Protein AF-A0A942H0F9-F1 (afdb_monomer)

Radius of gyration: 14.78 Å; Cα contacts (8 Å, |Δi|>4): 75; chains: 1; bounding box: 26×39×34 Å

Mean predicted aligned error: 12.38 Å

pLDDT: mean 70.68, std 12.34, range [43.75, 85.75]

Nearest PDB structures (foldseek):
  7m5w-assembly1_A  TM=5.064E-01  e=4.872E+00  Homo sapiens
  2es9-assembly1_A  TM=3.634E-01  e=3.364E+00  Salmonella enterica subsp. enterica serovar Typhimurium str. LT2

Solvent-accessible surface area (backbone atoms only — not comparable to full-atom values): 6262 Å² total; per-residue (Å²): 140,57,65,68,56,50,52,31,49,75,69,69,43,52,74,72,55,47,52,43,43,74,75,36,62,86,72,56,58,81,77,73,54,90,48,69,66,52,43,49,49,53,50,43,53,51,41,43,61,44,34,67,84,77,52,71,48,75,68,48,52,52,49,53,44,53,50,36,52,72,74,67,50,57,77,87,48,41,67,56,51,54,48,52,46,44,50,40,48,75,70,68,58,49,71,72,56,53,47,55,56,54,63,72,74,106

Secondary structure (DSSP, 8-state):
--HHHHHHHHTT--HHHHHHHHH-TTS------SSHHHHHHHHHHHHHHHTTTSS--HHHHHHHHHHHHHHT--TTTHHHHHHHHHHHHHTT--HHHHHHHHHHT-

Foldseek 3Di:
DPVLQVVCVVLVHDSVVSVCCVVPVPPPPVCLDPDPLSLLLVLLVLLLVCCVVVDRDPVSLVVSLVSCVVNVHDSVCSVVSSVVSSVCSVVVHDSVVSSVVVVVVD

Structure (mmCIF, N/CA/C/O backbone):
data_AF-A0A942H0F9-F1
#
_entry.id   AF-A0A942H0F9-F1
#
loop_
_atom_site.group_PDB
_atom_site.id
_atom_site.type_symbol
_atom_site.label_atom_id
_atom_site.label_alt_id
_atom_site.label_comp_id
_atom_site.label_asym_id
_atom_site.label_entity_id
_atom_site.label_seq_id
_atom_site.pdbx_PDB_ins_code
_atom_site.Cartn_x
_atom_site.Cartn_y
_atom_site.Cartn_z
_atom_site.occupancy
_atom_site.B_iso_or_equiv
_atom_site.auth_seq_id
_atom_site.auth_comp_id
_atom_site.auth_asym_id
_atom_site.auth_atom_id
_atom_site.pdbx_PDB_model_num
ATOM 1 N N . MET A 1 1 ? -9.138 -23.639 -13.009 1.00 53.94 1 MET A N 1
ATOM 2 C CA . MET A 1 1 ? -7.790 -23.105 -12.721 1.00 53.94 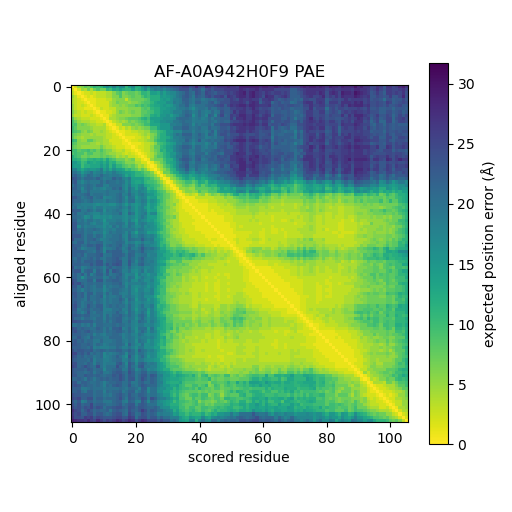1 MET A CA 1
ATOM 3 C C . MET A 1 1 ? -7.692 -21.714 -13.357 1.00 53.94 1 MET A C 1
ATOM 5 O O . MET A 1 1 ? -6.878 -21.496 -14.231 1.00 53.94 1 MET A O 1
ATOM 9 N N . GLU A 1 2 ? -8.600 -20.797 -13.001 1.00 57.31 2 GLU A N 1
ATOM 10 C CA . GLU A 1 2 ? -8.849 -19.565 -13.790 1.00 57.31 2 GLU A CA 1
ATOM 11 C C . GLU A 1 2 ? -8.645 -18.284 -12.966 1.00 57.31 2 GLU A C 1
ATOM 13 O O . GLU A 1 2 ? -8.330 -17.228 -13.505 1.00 57.31 2 GLU A O 1
ATOM 18 N N . LEU A 1 3 ? -8.747 -18.391 -11.636 1.00 64.31 3 LEU A N 1
ATOM 19 C CA . LEU A 1 3 ? -8.616 -17.259 -10.723 1.00 64.31 3 LEU A CA 1
ATOM 20 C C . LEU A 1 3 ? -7.186 -16.699 -10.702 1.00 64.31 3 LEU A C 1
ATOM 22 O O . LEU A 1 3 ? -7.012 -15.494 -10.809 1.00 64.31 3 LEU A O 1
ATOM 26 N N . LEU A 1 4 ? -6.167 -17.566 -10.633 1.00 61.28 4 LEU A N 1
ATOM 27 C CA . LEU A 1 4 ? -4.760 -17.142 -10.640 1.00 61.28 4 LEU A CA 1
ATOM 28 C C . LEU A 1 4 ? -4.386 -16.426 -11.943 1.00 61.28 4 LEU A C 1
ATOM 30 O O . LEU A 1 4 ? -3.678 -15.429 -11.917 1.00 61.28 4 LEU A O 1
ATOM 34 N N . TYR A 1 5 ? -4.904 -16.923 -13.069 1.00 63.94 5 TYR A N 1
ATOM 35 C CA . TYR A 1 5 ? -4.649 -16.350 -14.387 1.00 63.94 5 TYR A CA 1
ATOM 36 C C . TYR A 1 5 ? -5.305 -14.978 -14.531 1.00 63.94 5 TYR A C 1
ATOM 38 O O . TYR A 1 5 ? -4.662 -14.026 -14.955 1.00 63.94 5 TYR A O 1
ATOM 46 N N . ARG A 1 6 ? -6.563 -14.847 -14.095 1.00 60.00 6 ARG A N 1
ATOM 47 C CA . ARG A 1 6 ? -7.250 -13.552 -14.051 1.00 60.00 6 ARG A CA 1
ATOM 48 C C . ARG A 1 6 ? -6.541 -12.542 -13.159 1.00 60.00 6 ARG A C 1
ATOM 50 O O . ARG A 1 6 ? -6.347 -11.418 -13.594 1.00 60.00 6 ARG A O 1
ATOM 57 N N . ILE A 1 7 ? -6.136 -12.945 -11.954 1.00 64.06 7 ILE A N 1
ATOM 58 C CA . ILE A 1 7 ? -5.414 -12.066 -11.024 1.00 64.06 7 ILE A CA 1
ATOM 59 C C . ILE A 1 7 ? -4.068 -11.656 -11.626 1.00 64.06 7 ILE A C 1
ATOM 61 O O . ILE A 1 7 ? -3.694 -10.493 -11.532 1.00 64.06 7 ILE A O 1
ATOM 65 N N . GLY A 1 8 ? -3.360 -12.584 -12.276 1.00 64.19 8 GLY A N 1
ATOM 66 C CA . GLY A 1 8 ? -2.092 -12.282 -12.928 1.00 64.19 8 GLY A CA 1
ATOM 67 C C . GLY A 1 8 ? -2.246 -11.269 -14.060 1.00 64.19 8 GLY A C 1
ATOM 68 O O . GLY A 1 8 ? -1.533 -10.272 -14.084 1.00 64.19 8 GLY A O 1
ATOM 69 N N . VAL A 1 9 ? -3.237 -11.462 -14.932 1.00 63.28 9 VAL A N 1
ATOM 70 C CA . VAL A 1 9 ? -3.533 -10.530 -16.030 1.00 63.28 9 VAL A CA 1
ATOM 71 C C . VAL A 1 9 ? -4.032 -9.176 -15.508 1.00 63.28 9 VAL A C 1
ATOM 73 O O . VAL A 1 9 ? -3.614 -8.143 -16.022 1.00 63.28 9 VAL A O 1
ATOM 76 N N . GLU A 1 10 ? -4.874 -9.150 -14.467 1.00 61.62 10 GLU A N 1
ATOM 77 C CA . GLU A 1 10 ? -5.308 -7.902 -13.810 1.00 61.62 10 GLU A CA 1
ATOM 78 C C . GLU A 1 10 ? -4.141 -7.149 -13.162 1.00 61.62 10 GLU A C 1
ATOM 80 O O . GLU A 1 10 ? -4.149 -5.923 -13.143 1.00 61.62 10 GLU A O 1
ATOM 85 N N . LYS A 1 11 ? -3.116 -7.862 -12.682 1.00 61.16 11 LYS A N 1
ATOM 86 C CA . LYS A 1 11 ? -1.867 -7.270 -12.182 1.00 61.16 11 LYS A CA 1
ATOM 87 C C . LYS A 1 11 ? -0.834 -6.987 -13.283 1.00 61.16 11 LYS A C 1
ATOM 89 O O . LYS A 1 11 ? 0.307 -6.667 -12.969 1.00 61.16 11 LYS A O 1
ATOM 94 N N . GLY A 1 12 ? -1.218 -7.093 -14.559 1.00 52.19 12 GLY A N 1
ATOM 95 C CA . GLY A 1 12 ? -0.364 -6.761 -15.703 1.00 52.19 12 GLY A CA 1
ATOM 96 C C . GLY A 1 12 ? 0.713 -7.801 -16.023 1.00 52.19 12 GLY A C 1
ATOM 97 O O . GLY A 1 12 ? 1.623 -7.515 -16.798 1.00 52.19 12 GLY A O 1
ATOM 98 N N . LEU A 1 13 ? 0.629 -9.004 -15.450 1.00 61.47 13 LEU A N 1
ATOM 99 C CA . LEU A 1 13 ? 1.577 -10.081 -15.722 1.00 61.47 13 LEU A CA 1
ATOM 100 C C . LEU A 1 13 ? 1.289 -10.695 -17.092 1.00 61.47 13 LEU A C 1
ATOM 102 O O . LEU A 1 13 ? 0.150 -11.048 -17.416 1.00 61.47 13 LEU A O 1
ATOM 106 N N . ALA A 1 14 ? 2.346 -10.848 -17.889 1.00 61.53 14 ALA A N 1
ATOM 107 C CA . ALA A 1 14 ? 2.269 -11.560 -19.152 1.00 61.53 14 ALA A CA 1
ATOM 108 C C . ALA A 1 14 ? 1.853 -13.026 -18.909 1.00 61.53 14 ALA A C 1
ATOM 110 O O . ALA A 1 14 ? 2.214 -13.604 -17.878 1.00 61.53 14 ALA A O 1
ATOM 111 N N . PRO A 1 15 ? 1.127 -13.663 -19.842 1.00 59.50 15 PRO A N 1
ATOM 112 C CA . PRO A 1 15 ? 0.697 -15.056 -19.707 1.00 59.50 15 PRO A CA 1
ATOM 113 C C . PRO A 1 15 ? 1.851 -16.012 -19.364 1.00 59.50 15 PRO A C 1
ATOM 115 O O . PRO A 1 15 ? 1.673 -16.945 -18.581 1.00 59.50 15 PRO A O 1
ATOM 118 N N . GLU A 1 16 ? 3.051 -15.749 -19.894 1.00 58.28 16 GLU A N 1
ATOM 119 C CA . GLU A 1 16 ? 4.254 -16.542 -19.621 1.00 58.28 16 GLU A CA 1
ATOM 120 C C . GLU A 1 16 ? 4.783 -16.397 -18.183 1.00 58.28 16 GLU A C 1
ATOM 122 O O . GLU A 1 16 ? 5.346 -17.344 -17.634 1.00 58.28 16 GLU A O 1
ATOM 127 N N . GLU A 1 17 ? 4.587 -15.237 -17.553 1.00 54.78 17 GLU A N 1
ATOM 128 C CA . GLU A 1 17 ? 4.983 -14.974 -16.162 1.00 54.78 17 GLU A CA 1
ATOM 129 C C . GLU A 1 17 ? 4.056 -15.710 -15.190 1.00 54.78 17 GLU A C 1
ATOM 131 O O . GLU A 1 17 ? 4.504 -16.278 -14.195 1.00 54.78 17 GLU A O 1
ATOM 136 N N . ILE A 1 18 ? 2.763 -15.782 -15.512 1.00 63.62 18 ILE A N 1
ATOM 137 C CA . ILE A 1 18 ? 1.772 -16.532 -14.729 1.00 63.62 18 ILE A CA 1
ATOM 138 C C . ILE A 1 18 ? 2.098 -18.028 -14.759 1.00 63.62 18 ILE A C 1
ATOM 140 O O . ILE A 1 18 ? 2.046 -18.700 -13.727 1.00 63.62 18 ILE A O 1
ATOM 144 N N . ASP A 1 19 ? 2.476 -18.544 -15.928 1.00 60.50 19 ASP A N 1
ATOM 145 C CA . ASP A 1 19 ? 2.890 -19.937 -16.085 1.00 60.50 19 ASP A CA 1
ATOM 146 C C . ASP A 1 19 ? 4.143 -20.234 -15.243 1.00 60.50 19 ASP A C 1
ATOM 148 O O . ASP A 1 19 ? 4.204 -21.234 -14.527 1.00 60.50 19 ASP A O 1
ATOM 152 N N . ARG A 1 20 ? 5.107 -19.306 -15.216 1.00 56.19 20 ARG A N 1
ATOM 153 C CA . ARG A 1 20 ? 6.304 -19.408 -14.367 1.00 56.19 20 ARG A CA 1
ATOM 154 C C . ARG A 1 20 ? 5.988 -19.379 -12.874 1.00 56.19 20 ARG A C 1
ATOM 156 O O . ARG A 1 20 ? 6.550 -20.191 -12.145 1.00 56.19 20 ARG A O 1
ATOM 163 N N . VAL A 1 21 ? 5.063 -18.529 -12.426 1.00 59.16 21 VAL A N 1
ATOM 164 C CA . VAL A 1 21 ? 4.593 -18.469 -11.026 1.00 59.16 21 VAL A CA 1
ATOM 165 C C . VAL A 1 21 ? 3.970 -19.800 -10.591 1.00 59.16 21 VAL A C 1
ATOM 167 O O . VAL A 1 21 ? 4.207 -20.265 -9.476 1.00 59.16 21 VAL A O 1
ATOM 170 N N . ILE A 1 22 ? 3.194 -20.434 -11.476 1.00 60.62 22 ILE A N 1
ATOM 171 C CA . ILE A 1 22 ? 2.548 -21.729 -11.214 1.00 60.62 22 ILE A CA 1
ATOM 172 C C . ILE A 1 22 ? 3.580 -22.863 -11.172 1.00 60.62 22 ILE A C 1
ATOM 174 O O . ILE A 1 22 ? 3.470 -23.770 -10.347 1.00 60.62 22 ILE A O 1
ATOM 178 N N . VAL A 1 23 ? 4.577 -22.824 -12.059 1.00 60.44 23 VAL A N 1
ATOM 179 C CA . VAL A 1 23 ? 5.576 -23.891 -12.210 1.00 60.44 23 VAL A CA 1
ATOM 180 C C . VAL A 1 23 ? 6.710 -23.769 -11.183 1.00 60.44 23 VAL A C 1
ATOM 182 O O . VAL A 1 23 ? 7.252 -24.790 -10.752 1.00 60.44 23 VAL A O 1
ATOM 185 N N . ARG A 1 24 ? 7.074 -22.551 -10.763 1.00 49.81 24 ARG A N 1
ATOM 186 C CA . ARG A 1 24 ? 8.166 -22.267 -9.818 1.00 49.81 24 ARG A CA 1
ATOM 187 C C . ARG A 1 24 ? 7.838 -21.070 -8.910 1.00 49.81 24 ARG A C 1
ATOM 189 O O . ARG A 1 24 ? 8.332 -19.969 -9.141 1.00 49.81 24 ARG A O 1
ATOM 196 N N . PRO A 1 25 ? 7.078 -21.285 -7.822 1.00 50.44 25 PRO A N 1
ATOM 197 C CA . PRO A 1 25 ? 6.703 -20.216 -6.892 1.00 50.44 25 PRO A CA 1
ATOM 198 C C . PRO A 1 25 ? 7.899 -19.584 -6.157 1.00 50.44 25 PRO A C 1
ATOM 200 O O . PRO A 1 25 ? 7.799 -18.451 -5.703 1.00 50.44 25 PRO A O 1
ATOM 203 N N . ASP A 1 26 ? 9.031 -20.289 -6.071 1.00 47.94 26 ASP A N 1
ATOM 204 C CA . ASP A 1 26 ? 10.274 -19.816 -5.437 1.00 47.94 26 ASP A CA 1
ATOM 205 C C . ASP A 1 26 ? 11.111 -18.903 -6.363 1.00 47.94 26 ASP A C 1
ATOM 207 O O . ASP A 1 26 ? 11.937 -18.125 -5.894 1.00 47.94 26 ASP A O 1
ATOM 211 N N . GLU A 1 27 ? 10.875 -18.956 -7.685 1.00 43.75 27 GLU A N 1
ATOM 212 C CA . GLU A 1 27 ? 11.506 -18.065 -8.678 1.00 43.75 27 GLU A CA 1
ATOM 213 C C . GLU A 1 27 ? 10.709 -16.786 -8.935 1.00 43.75 27 GLU A C 1
ATOM 215 O O . GLU A 1 27 ? 11.179 -15.917 -9.671 1.00 43.75 27 GLU A O 1
ATOM 220 N N . VAL A 1 28 ? 9.542 -16.621 -8.303 1.00 48.69 28 VAL A N 1
ATOM 221 C CA . VAL A 1 28 ? 8.838 -15.335 -8.265 1.00 48.69 28 VAL A CA 1
ATOM 222 C C . VAL A 1 28 ? 9.585 -14.438 -7.285 1.00 48.69 28 VAL A C 1
ATOM 224 O O . VAL A 1 28 ? 9.107 -14.082 -6.209 1.00 48.69 28 VAL A O 1
ATOM 227 N N . GLY A 1 29 ? 10.825 -14.105 -7.644 1.00 43.81 29 GLY A N 1
ATOM 228 C CA . GLY A 1 29 ? 11.525 -12.984 -7.065 1.00 43.81 29 GLY A CA 1
ATOM 229 C C . GLY A 1 29 ? 10.572 -11.813 -7.177 1.00 43.81 29 GLY A C 1
ATOM 230 O O . GLY A 1 29 ? 10.088 -11.540 -8.270 1.00 43.81 29 GLY A O 1
ATOM 231 N N . VAL A 1 30 ? 10.243 -11.207 -6.035 1.00 46.38 30 VAL A N 1
ATOM 232 C CA . VAL A 1 30 ? 9.476 -9.964 -5.924 1.00 46.38 30 VAL A CA 1
ATOM 233 C C . VAL A 1 30 ? 9.866 -9.080 -7.104 1.00 46.38 30 VAL A C 1
ATOM 235 O O . VAL A 1 30 ? 10.967 -8.523 -7.108 1.00 46.38 30 VAL A O 1
ATOM 238 N N . HIS A 1 31 ? 9.028 -9.060 -8.144 1.00 51.16 31 HIS A N 1
ATOM 239 C CA . HIS A 1 31 ? 9.329 -8.348 -9.374 1.00 51.16 31 HIS A CA 1
ATOM 240 C C . HIS A 1 31 ? 9.280 -6.884 -8.983 1.00 51.16 31 HIS A C 1
ATOM 242 O O . HIS A 1 31 ? 8.208 -6.334 -8.752 1.00 51.16 31 HIS A O 1
ATOM 248 N N . VAL A 1 32 ? 10.454 -6.287 -8.788 1.00 53.38 32 VAL A N 1
ATOM 249 C CA . VAL A 1 32 ? 10.587 -4.859 -8.530 1.00 53.38 32 VAL A CA 1
ATOM 250 C C . VAL A 1 32 ? 10.146 -4.191 -9.828 1.00 53.38 32 VAL A C 1
ATOM 252 O O . VAL A 1 32 ? 10.844 -4.357 -10.829 1.00 53.38 32 VAL A O 1
ATOM 255 N N . PRO A 1 33 ? 8.996 -3.497 -9.861 1.00 58.91 33 PRO A N 1
ATOM 256 C CA . PRO A 1 33 ? 8.498 -2.944 -11.107 1.00 58.91 33 PRO A CA 1
ATOM 257 C C . PRO A 1 33 ? 9.505 -1.949 -11.681 1.00 58.91 33 PRO A C 1
ATOM 259 O O . PRO A 1 33 ? 10.117 -1.189 -10.929 1.00 58.91 33 PRO A O 1
ATOM 262 N N . GLU A 1 34 ? 9.707 -1.954 -12.997 1.00 56.72 34 GLU A N 1
ATOM 263 C CA . GLU A 1 34 ? 10.673 -1.052 -13.639 1.00 56.72 34 GLU A CA 1
ATOM 264 C C . GLU A 1 34 ? 10.164 0.399 -13.648 1.00 56.72 34 GLU A C 1
ATOM 266 O O . GLU A 1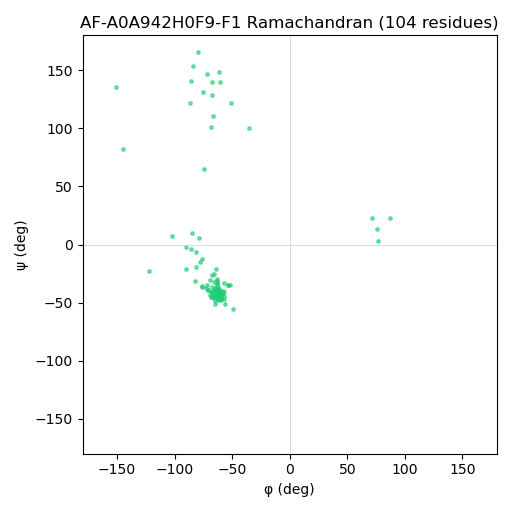 34 ? 10.938 1.337 -13.436 1.00 56.72 34 GLU A O 1
ATOM 271 N N . SER A 1 35 ? 8.849 0.586 -13.800 1.00 66.69 35 SER A N 1
ATOM 272 C CA . SER A 1 35 ? 8.195 1.896 -13.851 1.00 66.69 35 SER A CA 1
ATOM 273 C C . SER A 1 35 ? 7.863 2.438 -12.461 1.00 66.69 35 SER A C 1
ATOM 275 O O . SER A 1 35 ? 7.370 1.721 -11.589 1.00 66.69 35 SER A O 1
ATOM 277 N N . VAL A 1 36 ? 8.049 3.747 -12.270 1.00 70.12 36 VAL A N 1
ATOM 278 C CA . VAL A 1 36 ? 7.686 4.443 -11.021 1.00 70.12 36 VAL A CA 1
ATOM 279 C C . VAL A 1 36 ? 6.201 4.260 -10.693 1.00 70.12 36 VAL A C 1
ATOM 281 O O . VAL A 1 36 ? 5.870 3.985 -9.542 1.00 70.12 36 VAL A O 1
ATOM 284 N N . SER A 1 37 ? 5.321 4.322 -11.697 1.00 68.81 37 SER A N 1
ATOM 285 C CA . SER A 1 37 ? 3.875 4.146 -11.521 1.00 68.81 37 SER A CA 1
ATOM 286 C C . SER A 1 37 ? 3.511 2.773 -10.944 1.00 68.81 37 SER A C 1
ATOM 288 O O . SER A 1 37 ? 2.663 2.690 -10.060 1.00 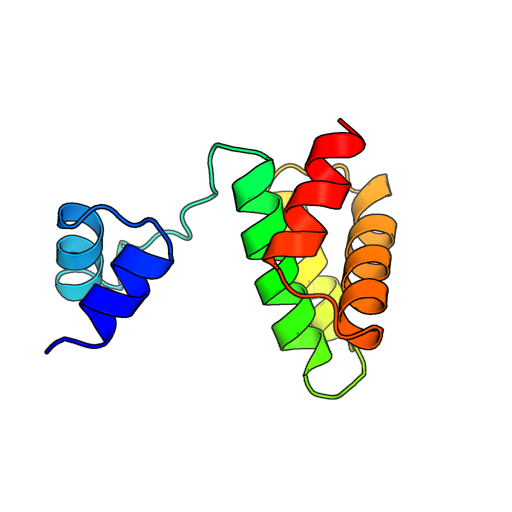68.81 37 SER A O 1
ATOM 290 N N . ASP A 1 38 ? 4.183 1.704 -11.376 1.00 72.06 38 ASP A N 1
ATOM 291 C CA . ASP A 1 38 ? 3.928 0.349 -10.872 1.00 72.06 38 ASP A CA 1
ATOM 292 C C . ASP A 1 38 ? 4.530 0.134 -9.475 1.00 72.06 38 ASP A C 1
ATOM 294 O O . ASP A 1 38 ? 3.915 -0.513 -8.628 1.00 72.06 38 ASP A O 1
ATOM 298 N N . LYS A 1 39 ? 5.697 0.731 -9.179 1.00 75.44 39 LYS A N 1
ATOM 299 C CA . LYS A 1 39 ? 6.264 0.737 -7.814 1.00 75.44 39 LYS A CA 1
ATOM 300 C C . LYS A 1 39 ? 5.313 1.406 -6.825 1.00 75.44 39 LYS A C 1
ATOM 302 O O . LYS A 1 39 ? 5.142 0.924 -5.709 1.00 75.44 39 LYS A O 1
ATOM 307 N N . VAL A 1 40 ? 4.704 2.513 -7.243 1.00 75.56 40 VAL A N 1
ATOM 308 C CA . VAL A 1 40 ? 3.716 3.273 -6.471 1.00 75.56 40 VAL A CA 1
ATOM 309 C C . VAL A 1 40 ? 2.450 2.454 -6.251 1.00 75.56 40 VAL A C 1
ATOM 311 O O . VAL A 1 40 ? 1.979 2.383 -5.123 1.00 75.56 40 VAL A O 1
ATOM 314 N N . GLU A 1 41 ? 1.928 1.802 -7.289 1.00 75.69 41 GLU A N 1
ATOM 315 C CA . GLU A 1 41 ? 0.738 0.949 -7.192 1.00 75.69 41 GLU A CA 1
ATOM 316 C C . GLU A 1 41 ? 0.974 -0.236 -6.242 1.00 75.69 41 GLU A C 1
ATOM 318 O O . GLU A 1 41 ? 0.167 -0.495 -5.349 1.00 75.69 41 GLU A O 1
ATOM 323 N N . TYR A 1 42 ? 2.132 -0.890 -6.358 1.00 77.44 42 TYR A N 1
ATOM 324 C CA . TYR A 1 42 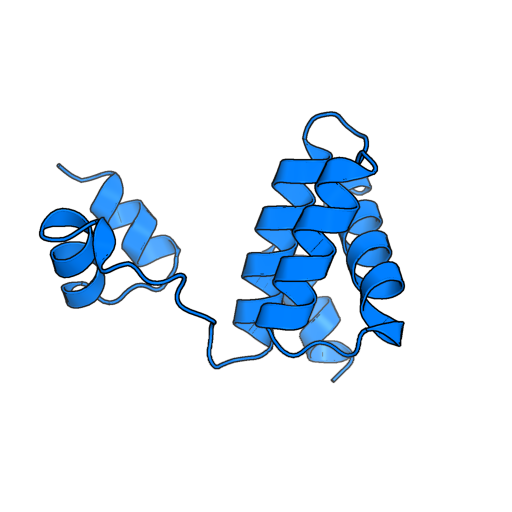? 2.517 -2.000 -5.489 1.00 77.44 42 TYR A CA 1
ATOM 325 C C . TYR A 1 42 ? 2.708 -1.559 -4.034 1.00 77.44 42 TYR A C 1
ATOM 327 O O . TYR A 1 42 ? 2.228 -2.211 -3.106 1.00 77.44 42 TYR A O 1
ATOM 335 N N . LEU A 1 43 ? 3.391 -0.432 -3.819 1.00 81.12 43 LEU A N 1
ATOM 336 C CA . LEU A 1 43 ? 3.572 0.143 -2.491 1.00 81.12 43 LEU A CA 1
ATOM 337 C C . LEU A 1 43 ? 2.234 0.583 -1.887 1.00 81.12 43 LEU A C 1
ATOM 339 O O . LEU A 1 43 ? 2.013 0.380 -0.698 1.00 81.12 43 LEU A O 1
ATOM 343 N N . TYR A 1 44 ? 1.324 1.119 -2.697 1.00 80.62 44 TYR A N 1
ATOM 344 C CA . TYR A 1 44 ? -0.018 1.474 -2.258 1.00 80.62 44 TYR A CA 1
ATOM 345 C C . TYR A 1 44 ? -0.826 0.246 -1.827 1.00 80.62 44 TYR A C 1
ATOM 347 O O . TYR A 1 44 ? -1.443 0.279 -0.766 1.00 80.62 44 TYR A O 1
ATOM 355 N N . ASP A 1 45 ? -0.774 -0.856 -2.582 1.00 79.31 45 ASP A N 1
ATOM 356 C CA . ASP A 1 45 ? -1.384 -2.133 -2.184 1.00 79.31 45 ASP A CA 1
ATOM 357 C C . ASP A 1 45 ? -0.799 -2.640 -0.850 1.00 79.31 45 ASP A C 1
ATOM 359 O O . ASP A 1 45 ? -1.547 -3.053 0.0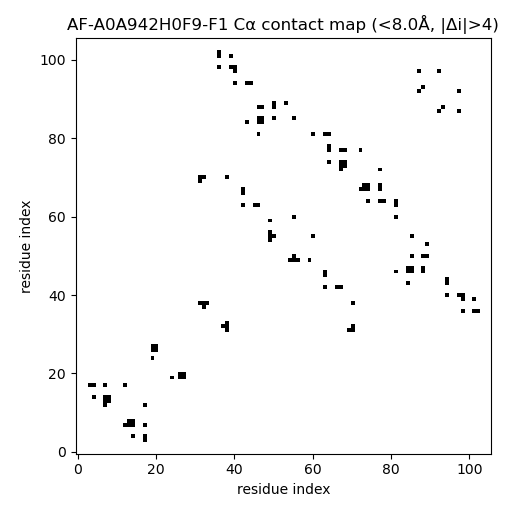37 1.00 79.31 45 ASP A O 1
ATOM 363 N N . LEU A 1 46 ? 0.525 -2.551 -0.660 1.00 80.38 46 LEU A N 1
ATOM 364 C CA . LEU A 1 46 ? 1.183 -2.909 0.604 1.00 80.38 46 LEU A CA 1
ATOM 365 C C . LEU A 1 46 ? 0.713 -2.029 1.769 1.00 80.38 46 LEU A C 1
ATOM 367 O O . LEU A 1 46 ? 0.368 -2.547 2.830 1.00 80.38 46 LEU A O 1
ATOM 371 N N . VAL A 1 47 ? 0.676 -0.708 1.577 1.00 84.69 47 VAL A N 1
ATOM 372 C CA . VAL A 1 47 ? 0.205 0.242 2.595 1.00 84.69 47 VAL A CA 1
ATOM 373 C C . VAL A 1 47 ? -1.267 0.004 2.907 1.00 84.69 47 VAL A C 1
ATOM 375 O O . VAL A 1 47 ? -1.658 0.054 4.067 1.00 84.69 47 VAL A O 1
ATOM 378 N N . ARG A 1 48 ? -2.083 -0.310 1.902 1.00 80.12 48 ARG A N 1
ATOM 379 C CA . ARG A 1 48 ? -3.500 -0.630 2.068 1.00 80.12 48 ARG A CA 1
ATOM 380 C C . ARG A 1 48 ? -3.710 -1.924 2.848 1.00 80.12 48 ARG A C 1
ATOM 382 O O . ARG A 1 48 ? -4.615 -1.975 3.675 1.00 80.12 48 ARG A O 1
ATOM 389 N N . MET A 1 49 ? -2.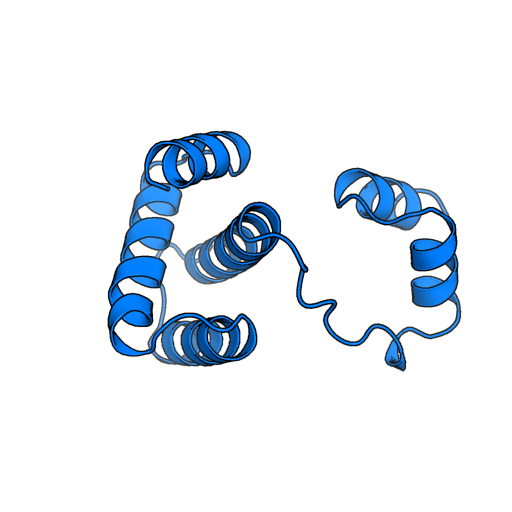881 -2.943 2.615 1.00 78.81 49 MET A N 1
ATOM 390 C CA . MET A 1 49 ? -2.886 -4.172 3.416 1.00 78.81 49 MET A CA 1
ATOM 391 C C . MET A 1 49 ? -2.485 -3.888 4.865 1.00 78.81 49 MET A C 1
ATOM 393 O O . MET A 1 49 ? -3.179 -4.340 5.767 1.00 78.81 49 MET A O 1
ATOM 397 N N . ALA A 1 50 ? -1.443 -3.082 5.083 1.00 81.81 50 ALA A N 1
ATOM 398 C CA . ALA A 1 50 ? -1.026 -2.662 6.422 1.00 81.81 50 ALA A CA 1
ATOM 399 C C . ALA A 1 50 ? -2.044 -1.735 7.116 1.00 81.81 50 ALA A C 1
ATOM 401 O O . ALA A 1 50 ? -2.128 -1.651 8.334 1.00 81.81 50 ALA A O 1
ATOM 402 N N . TRP A 1 51 ? -2.837 -0.999 6.340 1.00 82.38 51 TRP A N 1
ATOM 403 C CA . TRP A 1 51 ? -3.897 -0.139 6.856 1.00 82.38 51 TRP A CA 1
ATOM 404 C C . TRP A 1 51 ? -5.216 -0.898 7.069 1.00 82.38 51 TRP A C 1
ATOM 406 O O . TRP A 1 51 ? -6.160 -0.312 7.585 1.00 82.38 51 TRP A O 1
ATOM 416 N N . ALA A 1 52 ? -5.324 -2.182 6.711 1.00 77.38 52 ALA A N 1
ATOM 417 C CA . ALA A 1 52 ? -6.585 -2.929 6.779 1.00 77.38 52 ALA A CA 1
ATOM 418 C C . ALA A 1 52 ? -7.210 -2.943 8.190 1.00 77.38 52 ALA A C 1
ATOM 420 O O . ALA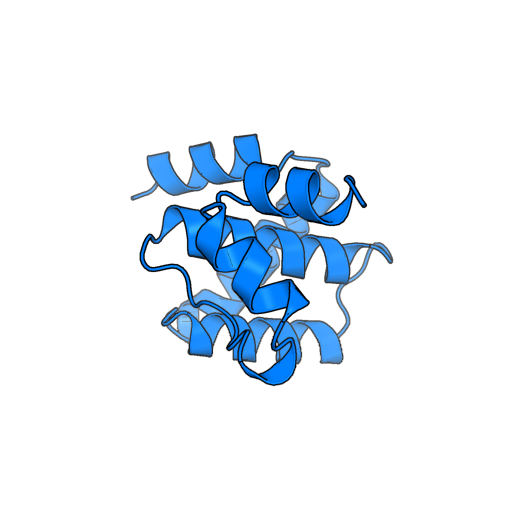 A 1 52 ? -8.431 -2.865 8.323 1.00 77.38 52 ALA A O 1
ATOM 421 N N . ASP A 1 53 ? -6.379 -2.949 9.235 1.00 76.00 53 ASP A N 1
ATOM 422 C CA . ASP A 1 53 ? -6.788 -2.848 10.642 1.00 76.00 53 ASP A CA 1
ATOM 423 C C . ASP A 1 53 ? -7.118 -1.404 11.094 1.00 76.00 53 ASP A C 1
ATOM 425 O O . ASP A 1 53 ? -7.380 -1.130 12.268 1.00 76.00 53 ASP A O 1
ATOM 429 N N . GLY A 1 54 ? -7.109 -0.446 10.164 1.00 77.56 54 GLY A N 1
ATOM 430 C CA . GLY A 1 54 ? -7.360 0.980 10.379 1.00 77.56 54 GLY A CA 1
ATOM 431 C C . GLY A 1 54 ? -6.188 1.738 11.009 1.00 77.56 54 GLY A C 1
ATOM 432 O O . GLY A 1 54 ? -6.320 2.928 11.315 1.00 77.56 54 GLY A O 1
ATOM 433 N N . ARG A 1 55 ? -5.052 1.069 11.245 1.00 81.56 55 ARG A N 1
ATOM 434 C CA . ARG A 1 55 ? -3.821 1.641 11.806 1.00 81.56 55 ARG A CA 1
ATOM 435 C C . ARG A 1 55 ? -2.611 0.871 11.299 1.00 81.56 55 ARG A C 1
ATOM 437 O O . ARG A 1 55 ? -2.612 -0.345 11.375 1.00 81.56 55 ARG A O 1
ATOM 444 N N . ILE A 1 56 ? -1.569 1.595 10.906 1.00 84.50 56 ILE A N 1
ATOM 445 C CA . ILE A 1 56 ? -0.263 1.011 10.594 1.00 84.50 56 ILE A CA 1
ATOM 446 C C . ILE A 1 56 ? 0.533 0.923 11.894 1.00 84.50 56 ILE A C 1
ATOM 448 O O . ILE A 1 56 ? 0.743 1.925 12.584 1.00 84.50 56 ILE A O 1
ATOM 452 N N . THR A 1 57 ? 0.942 -0.285 12.256 1.00 84.44 57 THR A N 1
ATOM 453 C CA . THR A 1 57 ? 1.805 -0.533 13.410 1.00 84.44 57 THR A CA 1
ATOM 454 C C . THR A 1 57 ? 3.268 -0.240 13.081 1.00 84.44 57 THR A C 1
ATOM 456 O O . THR A 1 57 ? 3.677 -0.136 11.927 1.00 84.44 57 THR A O 1
ATOM 459 N N . LYS A 1 58 ? 4.105 -0.139 14.117 1.00 84.69 58 LYS A N 1
ATOM 460 C CA . LYS A 1 58 ? 5.543 0.112 13.947 1.00 84.69 58 LYS A CA 1
ATOM 461 C C . LYS A 1 58 ? 6.258 -1.016 13.188 1.00 84.69 58 LYS A C 1
ATOM 463 O O . LYS A 1 58 ? 7.252 -0.767 12.513 1.00 84.69 58 LYS A O 1
ATOM 468 N N . GLU A 1 59 ? 5.766 -2.250 13.305 1.00 83.19 59 GLU A N 1
ATOM 469 C CA . GLU A 1 59 ? 6.299 -3.403 12.572 1.00 83.19 59 GLU A CA 1
ATOM 470 C C . GLU A 1 59 ? 5.986 -3.300 11.075 1.00 83.19 59 GLU A C 1
ATOM 472 O O . GLU A 1 59 ? 6.876 -3.496 10.249 1.00 83.19 59 GLU A O 1
ATOM 477 N N . GLU A 1 60 ? 4.761 -2.909 10.725 1.00 84.94 60 GLU A N 1
ATOM 478 C CA . GLU A 1 60 ? 4.345 -2.694 9.337 1.00 84.94 60 GLU A CA 1
ATOM 479 C C . GLU A 1 60 ? 5.033 -1.486 8.710 1.00 84.94 60 GLU A C 1
ATOM 481 O O . GLU A 1 60 ? 5.493 -1.570 7.577 1.00 84.94 60 GLU A O 1
ATOM 486 N N . GLU A 1 61 ? 5.184 -0.384 9.448 1.00 85.75 61 GLU A N 1
ATOM 487 C CA . GLU A 1 61 ? 5.944 0.781 8.987 1.00 85.75 61 GLU A CA 1
ATOM 488 C C . GLU A 1 61 ? 7.397 0.402 8.661 1.00 85.75 61 GLU A C 1
ATOM 490 O O . GLU A 1 61 ? 7.934 0.799 7.624 1.00 85.75 61 GLU A O 1
ATOM 495 N N . ASN A 1 62 ? 8.025 -0.429 9.499 1.00 83.88 62 ASN A N 1
ATOM 496 C CA . ASN A 1 62 ? 9.378 -0.925 9.259 1.00 83.88 62 ASN A CA 1
ATOM 497 C C . ASN A 1 62 ? 9.441 -1.876 8.049 1.00 83.88 62 ASN A C 1
ATOM 499 O O . ASN A 1 62 ? 10.405 -1.850 7.282 1.00 83.88 62 ASN A O 1
ATOM 503 N N . LEU A 1 63 ? 8.409 -2.698 7.847 1.00 82.81 63 LEU A N 1
ATOM 504 C CA . LEU A 1 63 ? 8.284 -3.572 6.681 1.00 82.81 63 LEU A CA 1
ATOM 505 C C . LEU A 1 63 ? 8.147 -2.748 5.389 1.00 82.81 63 LEU A C 1
ATOM 507 O O . LEU A 1 63 ? 8.923 -2.930 4.452 1.00 82.81 63 LEU A O 1
ATOM 511 N N . LEU A 1 64 ? 7.219 -1.788 5.368 1.00 85.19 64 LEU A N 1
ATOM 512 C CA . LEU A 1 64 ? 6.997 -0.848 4.266 1.00 85.19 64 LEU A CA 1
ATOM 513 C C . LEU A 1 64 ? 8.259 -0.043 3.952 1.00 85.19 64 LEU A C 1
ATOM 515 O O . LEU A 1 64 ? 8.601 0.135 2.787 1.00 85.19 64 LEU A O 1
ATOM 519 N N . THR A 1 65 ? 8.996 0.373 4.982 1.00 84.50 65 THR A N 1
ATOM 520 C CA . THR A 1 65 ? 10.282 1.060 4.832 1.00 84.50 65 THR A CA 1
ATOM 521 C C . THR A 1 65 ? 11.294 0.199 4.082 1.00 84.50 65 THR A C 1
ATOM 523 O O . THR A 1 65 ? 11.902 0.670 3.122 1.00 84.50 65 THR A O 1
ATOM 526 N N . GLN A 1 66 ? 11.430 -1.082 4.436 1.00 81.75 66 GLN A N 1
ATOM 527 C CA . GLN A 1 66 ? 12.315 -1.997 3.708 1.00 81.75 66 GLN A CA 1
ATOM 528 C C . GLN A 1 66 ? 11.895 -2.177 2.244 1.00 81.75 66 GLN A C 1
ATOM 530 O O . GLN A 1 66 ? 12.757 -2.217 1.363 1.00 81.75 66 GLN A O 1
ATOM 535 N N . PHE A 1 67 ? 10.590 -2.228 1.962 1.00 79.81 67 PHE A N 1
ATOM 536 C CA . PHE A 1 67 ? 10.085 -2.264 0.589 1.00 79.81 67 PHE A CA 1
ATOM 537 C C . PHE A 1 67 ? 10.403 -0.976 -0.175 1.00 79.81 67 PHE A C 1
ATOM 539 O O . PHE A 1 67 ? 10.913 -1.049 -1.290 1.00 79.81 67 PHE A O 1
ATOM 546 N N . CYS A 1 68 ? 10.191 0.198 0.421 1.00 82.06 68 CYS A N 1
ATOM 547 C CA . CYS A 1 68 ? 10.550 1.480 -0.187 1.00 82.06 68 CYS A CA 1
ATOM 548 C C . CYS A 1 68 ? 12.046 1.556 -0.534 1.00 82.06 68 CYS A C 1
ATOM 550 O O . CYS A 1 68 ? 12.394 1.941 -1.652 1.00 82.06 68 CYS A O 1
ATOM 552 N N . ILE A 1 69 ? 12.925 1.117 0.375 1.00 81.00 69 ILE A N 1
ATOM 553 C CA . ILE A 1 69 ? 14.373 1.023 0.122 1.00 81.00 69 ILE A CA 1
ATOM 554 C C . ILE A 1 69 ? 14.643 0.069 -1.050 1.00 81.00 69 ILE A C 1
ATOM 556 O O . ILE A 1 69 ? 15.417 0.389 -1.952 1.00 81.00 69 ILE A O 1
ATOM 560 N N . ARG A 1 70 ? 13.962 -1.085 -1.092 1.00 77.50 70 ARG A N 1
ATOM 561 C CA . ARG A 1 70 ? 14.093 -2.076 -2.172 1.00 77.50 70 ARG A CA 1
ATOM 562 C C . ARG A 1 70 ? 13.640 -1.542 -3.535 1.00 77.50 70 ARG A C 1
ATOM 564 O O . ARG A 1 70 ? 14.233 -1.904 -4.547 1.00 77.50 70 ARG A O 1
ATOM 571 N N . PHE A 1 71 ? 12.628 -0.677 -3.563 1.00 71.94 71 PHE A N 1
ATOM 572 C CA . PHE A 1 71 ? 12.141 0.000 -4.769 1.00 71.94 71 PHE A CA 1
ATOM 573 C C . PHE A 1 71 ? 13.043 1.157 -5.229 1.00 71.94 71 PHE A C 1
ATOM 575 O O . PHE A 1 71 ? 12.896 1.626 -6.365 1.00 71.94 71 PHE A O 1
ATOM 582 N N . GLY A 1 72 ? 13.988 1.587 -4.388 1.00 75.50 72 GLY A N 1
ATOM 583 C CA . GLY A 1 72 ? 14.907 2.690 -4.663 1.00 75.50 72 GLY A CA 1
ATOM 584 C C . GLY A 1 72 ? 14.359 4.066 -4.279 1.00 75.50 72 GLY A C 1
ATOM 585 O O . GLY A 1 72 ? 14.803 5.065 -4.841 1.00 75.50 72 GLY A O 1
ATOM 586 N N . PHE A 1 73 ? 13.390 4.140 -3.359 1.00 78.75 73 PHE A N 1
ATOM 587 C CA . PHE A 1 73 ? 12.975 5.417 -2.779 1.00 78.75 73 PHE A CA 1
ATOM 588 C C . PHE A 1 73 ? 14.054 5.951 -1.832 1.00 78.75 73 PHE A C 1
ATOM 590 O O . PHE A 1 73 ? 14.731 5.194 -1.138 1.00 78.75 73 PHE A O 1
ATOM 597 N N . LEU A 1 74 ? 14.182 7.276 -1.786 1.00 80.19 74 LEU A N 1
ATOM 598 C CA . LEU A 1 74 ? 15.070 7.960 -0.851 1.00 80.19 74 LEU A CA 1
ATOM 599 C C . LEU A 1 74 ? 14.556 7.787 0.579 1.00 80.19 74 LEU A C 1
ATOM 601 O O . LEU A 1 74 ? 13.396 8.099 0.843 1.00 80.19 74 LEU A O 1
ATOM 605 N N . GLU A 1 75 ? 15.426 7.352 1.494 1.00 80.88 75 GLU A N 1
ATOM 606 C CA . GLU A 1 75 ? 15.095 7.096 2.905 1.00 80.88 75 GLU A CA 1
ATOM 607 C C . GLU A 1 75 ? 14.425 8.288 3.600 1.00 80.88 75 GLU A C 1
ATOM 609 O O . GLU A 1 75 ? 13.502 8.105 4.390 1.00 80.88 75 GLU A O 1
ATOM 614 N N . GLU A 1 76 ? 14.817 9.512 3.241 1.00 84.44 76 GLU A N 1
ATOM 615 C CA . GLU A 1 76 ? 14.205 10.749 3.743 1.00 84.44 76 GLU A CA 1
ATOM 616 C C . GLU A 1 76 ? 12.724 10.899 3.354 1.00 84.44 76 GLU A C 1
ATOM 618 O O . GLU A 1 76 ? 11.930 11.445 4.120 1.00 84.44 76 GLU A O 1
ATOM 623 N N . ASN A 1 77 ? 12.338 10.370 2.190 1.00 81.25 77 ASN A N 1
ATOM 624 C CA . ASN A 1 77 ? 10.986 10.473 1.649 1.00 81.25 77 ASN A CA 1
ATOM 625 C C . ASN A 1 77 ? 10.097 9.309 2.088 1.00 81.25 77 ASN A C 1
ATOM 627 O O . ASN A 1 77 ? 8.878 9.455 2.086 1.00 81.25 77 ASN A O 1
ATOM 631 N N . ILE A 1 78 ? 10.672 8.175 2.501 1.00 85.75 78 ILE A N 1
ATOM 632 C CA . ILE A 1 78 ? 9.933 6.975 2.924 1.00 85.75 78 ILE A CA 1
ATOM 633 C C . ILE A 1 78 ? 8.824 7.277 3.942 1.00 85.75 78 ILE A C 1
ATOM 635 O O . ILE A 1 78 ? 7.675 6.928 3.663 1.00 85.75 78 ILE A O 1
ATOM 639 N N . PRO A 1 79 ? 9.095 7.926 5.092 1.00 84.88 79 PRO A N 1
ATOM 640 C CA . PRO A 1 79 ? 8.048 8.193 6.075 1.00 84.88 79 PRO A CA 1
ATOM 641 C C . PRO A 1 79 ? 6.951 9.116 5.524 1.00 84.88 79 PRO A C 1
ATOM 643 O O . PRO A 1 79 ? 5.778 8.940 5.852 1.00 84.88 79 PRO A O 1
ATOM 646 N N . GLY A 1 80 ? 7.303 10.065 4.649 1.00 85.31 80 GLY A N 1
ATOM 647 C CA . GLY A 1 80 ? 6.333 10.924 3.966 1.00 85.31 80 GLY A CA 1
ATOM 648 C C . GLY A 1 80 ? 5.449 10.146 2.991 1.00 85.31 80 GLY A C 1
ATOM 649 O O . GLY A 1 80 ? 4.235 10.325 2.983 1.00 85.31 80 GLY A O 1
ATOM 650 N N . VAL A 1 81 ? 6.049 9.235 2.224 1.00 84.06 81 VAL A N 1
ATOM 651 C CA . VAL A 1 81 ? 5.371 8.373 1.250 1.00 84.06 81 VAL A CA 1
ATOM 652 C C . VAL A 1 81 ? 4.408 7.406 1.946 1.00 84.06 81 VAL A C 1
ATOM 654 O O . VAL A 1 81 ? 3.240 7.329 1.570 1.00 84.06 81 VAL A O 1
ATOM 657 N N . ILE A 1 82 ? 4.858 6.714 3.000 1.00 85.50 82 ILE A N 1
ATOM 658 C CA . ILE A 1 82 ? 4.015 5.794 3.781 1.00 85.50 82 ILE A CA 1
ATOM 659 C C . ILE A 1 82 ? 2.826 6.547 4.376 1.00 85.50 82 ILE A C 1
ATOM 661 O O . ILE A 1 82 ? 1.684 6.105 4.244 1.00 85.50 82 ILE A O 1
ATOM 665 N N . ARG A 1 83 ? 3.082 7.707 4.992 1.00 85.25 83 ARG A N 1
ATOM 666 C CA . ARG A 1 83 ? 2.029 8.538 5.576 1.00 85.25 83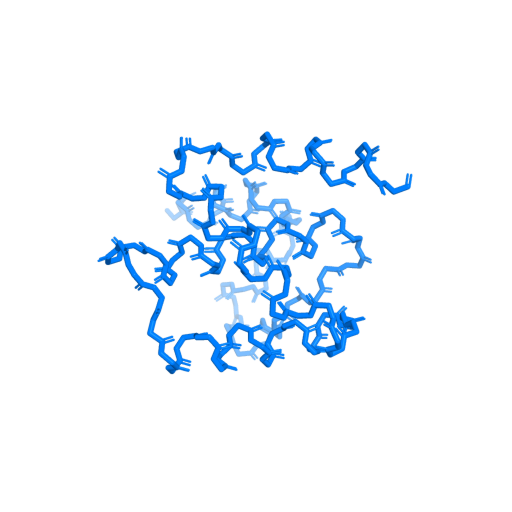 ARG A CA 1
ATOM 667 C C . ARG A 1 83 ? 1.024 8.997 4.525 1.00 85.25 83 ARG A C 1
ATOM 669 O O . ARG A 1 83 ? -0.173 8.853 4.749 1.00 85.25 83 ARG A O 1
ATOM 676 N N . PHE A 1 84 ? 1.500 9.488 3.383 1.00 85.06 84 PHE A N 1
ATOM 677 C CA . PHE A 1 84 ? 0.643 9.926 2.287 1.00 85.06 84 PHE A CA 1
ATOM 678 C C . PHE A 1 84 ? -0.302 8.806 1.841 1.00 85.06 84 PHE A C 1
ATOM 680 O O . PHE A 1 84 ? -1.516 8.999 1.810 1.00 85.06 84 PHE A O 1
ATOM 687 N N . PHE A 1 85 ? 0.226 7.610 1.569 1.00 84.12 85 PHE A N 1
ATOM 688 C CA . PHE A 1 85 ? -0.597 6.471 1.163 1.00 84.12 85 PHE A CA 1
ATOM 689 C C . PHE A 1 85 ? -1.554 6.001 2.262 1.00 84.12 85 PHE A C 1
ATOM 691 O O . PHE A 1 85 ? -2.695 5.656 1.957 1.00 84.12 85 PHE A O 1
ATOM 698 N N . ALA A 1 86 ? -1.135 6.028 3.528 1.00 84.62 86 ALA A N 1
ATOM 699 C CA . ALA A 1 86 ? -1.996 5.693 4.659 1.00 84.62 86 ALA A CA 1
ATOM 700 C C . ALA A 1 86 ? -3.173 6.674 4.782 1.00 84.62 86 ALA A C 1
ATOM 702 O O . ALA A 1 86 ? -4.309 6.260 5.019 1.00 84.62 86 ALA A O 1
ATOM 703 N N . GLU A 1 87 ? -2.924 7.968 4.562 1.00 85.38 87 GLU A N 1
ATOM 704 C CA . GLU A 1 87 ? -3.967 8.993 4.509 1.00 85.38 87 GLU A CA 1
ATOM 705 C C . GLU A 1 87 ? -4.928 8.739 3.338 1.00 85.38 87 GLU A C 1
ATOM 707 O O . GLU A 1 87 ? -6.140 8.742 3.547 1.00 85.38 87 GLU A O 1
ATOM 712 N N . GLN A 1 88 ? -4.418 8.423 2.140 1.00 83.44 88 GLN A N 1
ATOM 713 C CA . GLN A 1 88 ? -5.261 8.066 0.988 1.00 83.44 88 GLN A CA 1
ATOM 714 C C . GLN A 1 88 ? -6.120 6.816 1.258 1.00 83.44 88 GLN A C 1
ATOM 716 O O . GLN A 1 88 ? -7.296 6.785 0.893 1.00 83.44 88 GLN A O 1
ATOM 721 N N . CYS A 1 89 ? -5.570 5.800 1.933 1.00 81.75 89 CYS A N 1
ATOM 722 C CA . CYS A 1 89 ? -6.323 4.610 2.347 1.00 81.75 89 CYS A CA 1
ATOM 723 C C . CYS A 1 89 ? -7.458 4.971 3.314 1.00 81.75 89 CYS A C 1
ATOM 725 O O . CYS A 1 89 ? -8.590 4.528 3.125 1.00 81.75 89 CYS A O 1
ATOM 727 N N . GLY A 1 90 ? -7.186 5.837 4.296 1.00 78.00 90 GLY A N 1
ATOM 728 C CA . GLY A 1 90 ? -8.200 6.330 5.231 1.00 78.00 90 GLY A CA 1
ATOM 729 C C . GLY A 1 90 ? -9.289 7.190 4.590 1.00 78.00 90 GLY A C 1
ATOM 730 O O . GLY A 1 90 ? -10.408 7.238 5.096 1.00 78.00 90 GLY A O 1
ATOM 731 N N . GLN A 1 91 ? -8.990 7.839 3.464 1.00 80.31 91 GLN A N 1
ATOM 732 C CA . GLN A 1 91 ? -9.966 8.573 2.655 1.00 80.31 91 GLN A CA 1
ATOM 733 C C . GLN A 1 91 ? -10.790 7.659 1.723 1.00 80.31 91 GLN A C 1
ATOM 735 O O . GLN A 1 91 ? -11.730 8.134 1.091 1.00 80.31 91 GLN A O 1
ATOM 740 N N . GLY A 1 92 ? -10.475 6.359 1.636 1.00 74.19 92 GLY A N 1
ATOM 741 C CA . GLY A 1 92 ? -11.154 5.420 0.737 1.00 74.19 92 GLY A CA 1
ATOM 742 C C . GLY A 1 92 ? -10.825 5.639 -0.743 1.00 74.19 92 GLY A C 1
ATOM 743 O O . GLY A 1 92 ? -11.614 5.266 -1.610 1.00 74.19 92 GLY A O 1
ATOM 744 N N . VAL A 1 93 ? -9.682 6.264 -1.032 1.00 76.00 93 VAL A N 1
ATOM 745 C CA . VAL A 1 93 ? -9.222 6.523 -2.401 1.00 76.00 93 VAL A CA 1
ATOM 746 C C . VAL A 1 93 ? -8.870 5.193 -3.069 1.00 76.00 93 VAL A C 1
ATOM 748 O O . VAL A 1 93 ? -8.346 4.283 -2.432 1.00 76.00 93 VAL A O 1
ATOM 751 N N . SER A 1 94 ? -9.210 5.040 -4.348 1.00 68.50 94 SER A N 1
ATOM 752 C CA . SER A 1 94 ? -8.903 3.813 -5.086 1.00 68.50 94 SER A CA 1
ATOM 753 C C . SER A 1 94 ? -7.468 3.840 -5.634 1.00 68.50 94 SER A C 1
ATOM 755 O O 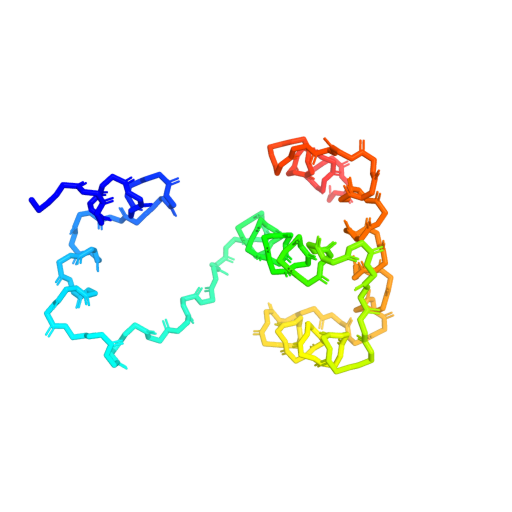. SER A 1 94 ? -6.949 4.919 -5.922 1.00 68.50 94 SER A O 1
ATOM 757 N N . PRO A 1 95 ? -6.822 2.677 -5.854 1.00 62.84 95 PRO A N 1
ATOM 758 C CA . PRO A 1 95 ? -5.460 2.609 -6.402 1.00 62.84 95 PRO A CA 1
ATOM 759 C C . PRO A 1 95 ? -5.293 3.373 -7.726 1.00 62.84 95 PRO A C 1
ATOM 761 O O . PRO A 1 95 ? -4.263 3.998 -7.966 1.00 62.84 95 PRO A O 1
ATOM 764 N N . ALA A 1 96 ? -6.338 3.368 -8.560 1.00 63.50 96 ALA A N 1
ATOM 765 C CA . ALA A 1 96 ? -6.374 4.086 -9.831 1.00 63.50 96 ALA A CA 1
ATOM 766 C C . ALA A 1 96 ? -6.274 5.615 -9.662 1.00 63.50 96 ALA A C 1
ATOM 768 O O . ALA A 1 96 ? -5.568 6.270 -10.426 1.00 63.50 96 ALA A O 1
ATOM 769 N N . ASP A 1 97 ? -6.929 6.180 -8.645 1.00 69.88 97 ASP A N 1
ATOM 770 C CA . ASP A 1 97 ? -6.868 7.613 -8.338 1.00 69.88 97 ASP A CA 1
ATOM 771 C C . ASP A 1 97 ? -5.496 8.008 -7.782 1.00 69.88 97 ASP A C 1
ATOM 773 O O . ASP A 1 97 ? -4.937 9.035 -8.163 1.00 69.88 97 ASP A O 1
ATOM 777 N N . VAL A 1 98 ? -4.901 7.163 -6.934 1.00 69.75 98 VAL A N 1
ATOM 778 C CA . VAL A 1 98 ? -3.551 7.401 -6.398 1.00 69.75 98 VAL A CA 1
ATOM 779 C C . VAL A 1 98 ? -2.512 7.466 -7.515 1.00 69.75 98 VAL A C 1
ATOM 781 O O . VAL A 1 98 ? -1.647 8.343 -7.495 1.00 69.75 98 VAL A O 1
ATOM 784 N N . LYS A 1 99 ? -2.632 6.599 -8.527 1.00 65.12 99 LYS A N 1
ATOM 785 C CA . LYS A 1 99 ? -1.767 6.606 -9.713 1.00 65.12 99 LYS A CA 1
ATOM 786 C C . LYS A 1 99 ? -1.803 7.958 -10.430 1.00 65.12 99 LYS A C 1
ATOM 788 O O . LYS A 1 99 ? -0.756 8.548 -10.675 1.00 65.12 99 LYS A O 1
ATOM 793 N N . GLN A 1 100 ? -3.001 8.500 -10.649 1.00 65.81 100 GLN A N 1
ATOM 794 C CA . GLN A 1 100 ? -3.189 9.807 -11.285 1.00 65.81 100 GLN A CA 1
ATOM 795 C C . GLN A 1 100 ? -2.574 10.955 -10.475 1.00 65.81 100 GLN A C 1
ATOM 797 O O . GLN A 1 100 ? -2.015 11.881 -11.061 1.00 65.81 100 GLN A O 1
ATOM 802 N N . ILE A 1 101 ? -2.640 10.894 -9.140 1.00 68.25 101 ILE A N 1
ATOM 803 C CA . ILE A 1 101 ? -2.064 11.921 -8.258 1.00 68.25 101 ILE A CA 1
ATOM 804 C C . ILE A 1 101 ? -0.533 11.916 -8.335 1.00 68.25 101 ILE A C 1
ATOM 806 O O . ILE A 1 101 ? 0.084 12.982 -8.377 1.00 68.25 101 ILE A O 1
ATOM 810 N N . VAL A 1 102 ? 0.086 10.736 -8.371 1.00 66.94 102 VAL A N 1
ATOM 811 C CA . VAL A 1 102 ? 1.549 10.611 -8.416 1.00 66.94 102 VAL A CA 1
ATOM 812 C C . VAL A 1 102 ? 2.103 10.931 -9.808 1.00 66.94 102 VAL A C 1
ATOM 814 O O . VAL A 1 102 ? 3.130 11.601 -9.914 1.00 66.94 102 VAL A O 1
ATOM 817 N N . GLU A 1 103 ? 1.391 10.559 -10.875 1.00 59.88 103 GLU A N 1
ATOM 818 C CA . GLU A 1 103 ? 1.746 10.932 -12.252 1.00 59.88 103 GLU A CA 1
ATOM 819 C C . GLU A 1 103 ? 1.638 12.445 -12.504 1.00 59.88 103 GLU A C 1
ATOM 821 O O . GLU A 1 103 ? 2.432 12.991 -13.262 1.00 59.88 103 GLU A O 1
ATOM 826 N N . HIS A 1 104 ? 0.710 13.149 -11.842 1.00 54.41 104 HIS A N 1
ATOM 827 C CA . HIS A 1 104 ? 0.590 14.612 -11.951 1.00 54.41 104 HIS A CA 1
ATOM 828 C C . HIS A 1 104 ? 1.627 15.403 -11.138 1.00 54.41 104 HIS A C 1
ATOM 830 O O . HIS A 1 104 ? 1.763 16.606 -11.351 1.00 54.41 104 HIS A O 1
ATOM 836 N N . ASN A 1 105 ? 2.318 14.765 -10.187 1.00 51.53 105 ASN A N 1
ATOM 837 C CA . ASN A 1 105 ? 3.335 15.401 -9.340 1.00 51.53 105 ASN A CA 1
ATOM 838 C C . ASN A 1 105 ? 4.781 15.074 -9.774 1.00 51.53 105 ASN A C 1
ATOM 840 O O . ASN A 1 105 ? 5.711 15.427 -9.046 1.00 51.53 105 ASN A O 1
ATOM 844 N N . SER A 1 106 ? 4.967 14.402 -10.920 1.00 45.25 106 SER A N 1
ATOM 845 C CA . SER A 1 106 ? 6.280 14.045 -11.492 1.00 45.25 106 SER A CA 1
ATOM 846 C C . SER A 1 106 ? 6.767 15.043 -12.541 1.00 45.25 106 SER A C 1
ATOM 848 O O . SER A 1 106 ? 5.927 15.544 -13.320 1.00 45.25 106 SER A O 1
#

Sequence (106 aa):
MELLYRIGVEKGLAPEEIDRVIVRPDEVGVHVPESVSDKVEYLYDLVRMAWADGRITKEEENLLTQFCIRFGFLEENIPGVIRFFAEQCGQGVSPADVKQIVEHNS